Protein AF-A0A6S6T2W6-F1 (afdb_monomer)

Foldseek 3Di:
DDPVVVVVVVVVVVLVVQQVVQCVPDVGSVHHDPVVQLVVLVVVVQDDPRSVVVSVVVVLPPDVVVVVVVPD

Structure (mmCIF, N/CA/C/O backbone):
data_AF-A0A6S6T2W6-F1
#
_entry.id   AF-A0A6S6T2W6-F1
#
loop_
_atom_site.group_PDB
_atom_site.id
_atom_site.type_symbol
_atom_site.label_atom_id
_atom_site.label_alt_id
_atom_site.label_comp_id
_atom_site.label_asym_id
_atom_site.label_entity_id
_atom_site.label_seq_id
_atom_site.pdbx_PDB_ins_code
_atom_site.Cartn_x
_atom_site.Cartn_y
_atom_site.Cartn_z
_atom_site.occupancy
_atom_site.B_iso_or_equiv
_atom_site.auth_seq_id
_atom_site.auth_comp_id
_atom_site.auth_asym_id
_atom_site.auth_atom_id
_atom_site.pdbx_PDB_model_num
ATOM 1 N N . MET A 1 1 ? 14.885 -15.659 -31.047 1.00 57.53 1 MET A N 1
ATOM 2 C CA . MET A 1 1 ? 14.692 -15.378 -29.606 1.00 57.53 1 MET A CA 1
ATOM 3 C C . MET A 1 1 ? 13.214 -15.592 -29.299 1.00 57.53 1 MET A C 1
ATOM 5 O O . MET A 1 1 ? 12.398 -14.984 -29.975 1.00 57.53 1 MET A O 1
ATOM 9 N N . GLY A 1 2 ? 12.862 -16.536 -28.419 1.00 75.19 2 GLY A N 1
ATOM 10 C CA . GLY A 1 2 ? 11.470 -16.976 -28.217 1.00 75.19 2 GLY A CA 1
ATOM 11 C C . GLY A 1 2 ? 10.615 -16.011 -27.384 1.00 75.19 2 GLY A C 1
ATOM 12 O O . GLY A 1 2 ? 11.154 -15.220 -26.606 1.00 75.19 2 GLY A O 1
ATOM 13 N N . LEU A 1 3 ? 9.286 -16.111 -27.526 1.00 72.38 3 LEU A N 1
ATOM 14 C CA . LEU A 1 3 ? 8.284 -15.298 -26.814 1.00 72.38 3 LEU A CA 1
ATOM 15 C C . LEU A 1 3 ? 8.495 -15.272 -25.287 1.00 72.38 3 LEU A C 1
ATOM 17 O O . LEU A 1 3 ? 8.335 -14.227 -24.661 1.00 72.38 3 LEU A O 1
ATOM 21 N N . ASP A 1 4 ? 8.940 -16.378 -24.694 1.00 80.69 4 ASP A N 1
ATOM 22 C CA . ASP A 1 4 ? 9.171 -16.478 -23.246 1.00 80.69 4 ASP A CA 1
ATOM 23 C C . ASP A 1 4 ? 10.304 -15.571 -22.752 1.00 80.69 4 ASP A C 1
ATOM 25 O O . ASP A 1 4 ? 10.209 -14.951 -21.689 1.00 80.69 4 ASP A O 1
ATOM 29 N N . SER A 1 5 ? 11.365 -15.430 -23.551 1.00 83.44 5 SER A N 1
ATOM 30 C CA . SER A 1 5 ? 12.485 -14.533 -23.245 1.00 83.44 5 SER A CA 1
ATOM 31 C C . SER A 1 5 ? 12.034 -13.069 -23.261 1.00 83.44 5 SER A C 1
ATOM 33 O O . SER A 1 5 ? 12.404 -12.280 -22.385 1.00 83.44 5 SER A O 1
ATOM 35 N N . TYR A 1 6 ? 11.159 -12.726 -24.209 1.00 85.44 6 TYR A N 1
ATOM 36 C CA . TYR A 1 6 ? 10.559 -11.401 -24.319 1.00 85.44 6 TYR A CA 1
ATOM 37 C C . TYR A 1 6 ? 9.634 -11.086 -23.131 1.00 85.44 6 TYR A C 1
ATOM 39 O O . TYR A 1 6 ? 9.760 -10.029 -22.510 1.00 85.44 6 TYR A O 1
ATOM 47 N N . LEU A 1 7 ? 8.768 -12.022 -22.734 1.00 83.56 7 LEU A N 1
ATOM 48 C CA . LEU A 1 7 ? 7.878 -11.853 -21.580 1.00 83.56 7 LEU A CA 1
ATOM 49 C C . LEU A 1 7 ? 8.649 -11.706 -20.259 1.00 83.56 7 LEU A C 1
ATOM 51 O O . LEU A 1 7 ? 8.297 -10.868 -19.424 1.00 83.56 7 LEU A O 1
ATOM 55 N N . LEU A 1 8 ? 9.722 -12.478 -20.068 1.00 83.94 8 LEU A N 1
ATOM 56 C CA . LEU A 1 8 ? 10.579 -12.368 -18.885 1.00 83.94 8 LEU A CA 1
ATOM 57 C C . LEU A 1 8 ? 11.270 -10.997 -18.808 1.00 83.94 8 LEU A C 1
ATOM 59 O O . LEU A 1 8 ? 11.321 -10.387 -17.737 1.00 83.94 8 LEU A O 1
ATOM 63 N N . SER A 1 9 ? 11.771 -10.503 -19.941 1.00 89.62 9 SER A N 1
ATOM 64 C CA . SER A 1 9 ? 12.339 -9.157 -20.088 1.00 89.62 9 SER A CA 1
ATOM 65 C C . SER A 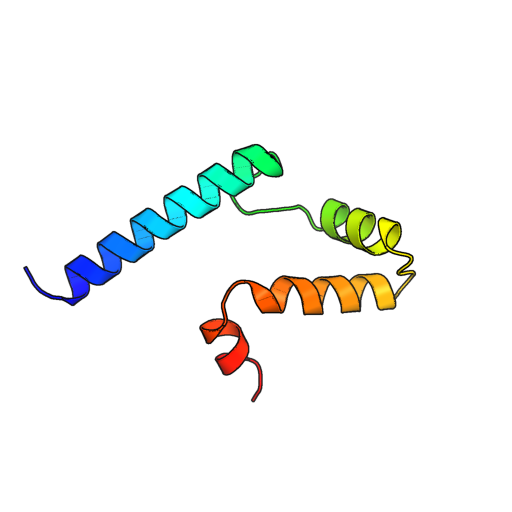1 9 ? 11.332 -8.069 -19.682 1.00 89.62 9 SER A C 1
ATOM 67 O O . SER A 1 9 ? 11.625 -7.234 -18.819 1.00 89.62 9 SER A O 1
ATOM 69 N N . MET A 1 10 ? 10.107 -8.140 -20.210 1.00 87.94 10 MET A N 1
ATOM 70 C CA . MET A 1 10 ? 9.034 -7.188 -19.910 1.00 87.94 10 MET A CA 1
ATOM 71 C C . MET A 1 10 ? 8.679 -7.165 -18.417 1.00 87.94 10 MET A C 1
ATOM 73 O O . MET A 1 10 ? 8.578 -6.094 -17.815 1.00 87.94 10 MET A O 1
ATOM 77 N N . ARG A 1 11 ? 8.570 -8.338 -17.776 1.00 87.38 11 ARG A N 1
ATOM 78 C CA . ARG A 1 11 ? 8.306 -8.4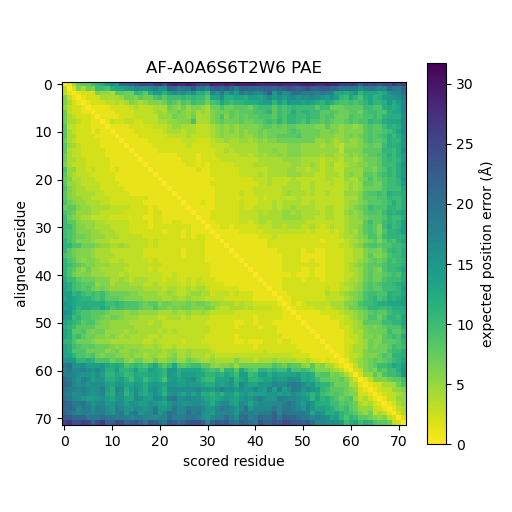38 -16.328 1.00 87.38 11 ARG A CA 1
ATOM 79 C C . ARG A 1 11 ? 9.435 -7.842 -15.486 1.00 87.38 11 ARG A C 1
ATOM 81 O O . ARG A 1 11 ? 9.160 -7.147 -14.508 1.00 87.38 11 ARG A O 1
ATOM 88 N N . LYS A 1 12 ? 10.700 -8.069 -15.863 1.00 88.88 12 LYS A N 1
ATOM 89 C CA . LYS A 1 12 ? 11.861 -7.469 -15.180 1.00 88.88 12 LYS A CA 1
ATOM 90 C C . LYS A 1 12 ? 11.822 -5.944 -15.261 1.00 88.88 12 LYS A C 1
ATOM 92 O O . LYS A 1 12 ? 11.973 -5.276 -14.240 1.00 88.88 12 LYS A O 1
ATOM 97 N N . MET A 1 13 ? 11.546 -5.395 -16.444 1.00 92.06 13 MET A N 1
ATOM 98 C CA . MET A 1 13 ? 11.397 -3.950 -16.638 1.00 92.06 13 MET A CA 1
ATOM 99 C C . MET A 1 13 ? 10.264 -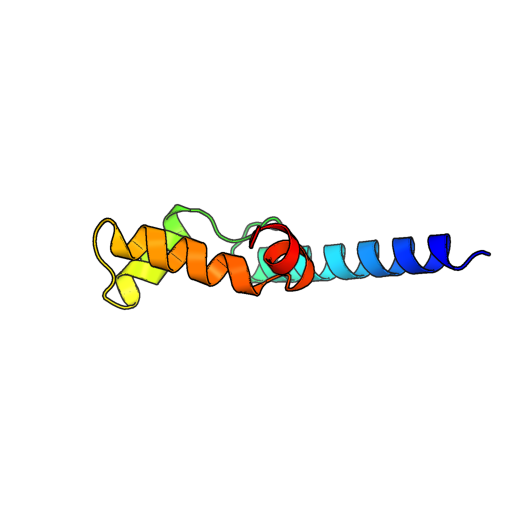3.381 -15.779 1.00 92.06 13 MET A C 1
ATOM 101 O O . MET A 1 13 ? 10.459 -2.388 -15.078 1.00 92.06 13 MET A O 1
ATOM 105 N N . GLN A 1 14 ? 9.105 -4.042 -15.759 1.00 88.62 14 GLN A N 1
ATOM 106 C CA . GLN A 1 14 ? 7.967 -3.628 -14.939 1.00 88.62 14 GLN A CA 1
ATOM 107 C C . GLN A 1 14 ? 8.296 -3.645 -13.436 1.00 88.62 14 GLN A C 1
ATOM 109 O O . GLN A 1 14 ? 7.962 -2.696 -12.723 1.00 88.62 14 GLN A O 1
ATOM 114 N N . ASN A 1 15 ? 9.007 -4.672 -12.956 1.00 88.94 15 ASN A N 1
ATOM 115 C CA . ASN A 1 15 ? 9.461 -4.752 -11.567 1.00 88.94 15 ASN A CA 1
ATOM 116 C C . ASN A 1 15 ? 10.416 -3.601 -11.209 1.00 88.94 15 ASN A C 1
ATOM 118 O O . ASN A 1 15 ? 10.239 -2.958 -10.175 1.00 88.94 15 ASN A O 1
ATOM 122 N N . ILE A 1 16 ? 11.370 -3.275 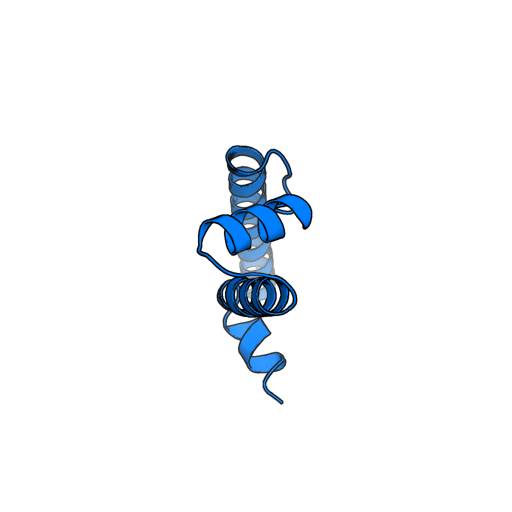-12.086 1.00 94.38 16 ILE A N 1
ATOM 123 C CA . ILE A 1 16 ? 12.289 -2.146 -11.881 1.00 94.38 16 ILE A CA 1
ATOM 124 C C . ILE A 1 16 ? 11.512 -0.831 -11.743 1.00 94.38 16 ILE A C 1
ATOM 126 O O . ILE A 1 16 ? 11.788 -0.049 -10.831 1.00 94.38 16 ILE A O 1
ATOM 130 N N . GLN A 1 17 ? 10.520 -0.590 -12.607 1.00 92.38 17 GLN A N 1
ATOM 131 C CA . GLN A 1 17 ? 9.698 0.623 -12.523 1.00 92.38 17 GLN A CA 1
ATOM 132 C C . GLN A 1 17 ? 8.883 0.676 -11.226 1.00 92.38 17 GLN A C 1
ATOM 134 O O . GLN A 1 17 ? 8.822 1.720 -10.570 1.00 92.38 17 GLN A O 1
ATOM 139 N N . TYR A 1 18 ? 8.309 -0.455 -10.808 1.00 89.38 18 TYR A N 1
ATOM 140 C CA . TYR A 1 18 ? 7.589 -0.563 -9.541 1.00 89.38 18 TYR A CA 1
ATOM 141 C C . TYR A 1 18 ? 8.487 -0.230 -8.341 1.00 89.38 18 TYR A C 1
ATOM 143 O O . TYR A 1 18 ? 8.110 0.596 -7.505 1.00 89.38 18 TYR A O 1
ATOM 151 N N . ARG A 1 19 ? 9.701 -0.794 -8.301 1.00 93.56 19 ARG A N 1
ATOM 152 C CA . ARG A 1 19 ? 10.673 -0.562 -7.223 1.00 93.56 19 ARG A CA 1
ATOM 153 C C . ARG A 1 19 ? 11.148 0.887 -7.169 1.00 93.56 19 ARG A C 1
ATOM 155 O O . ARG A 1 19 ? 11.153 1.484 -6.096 1.00 93.56 19 ARG A O 1
ATOM 162 N N . LYS A 1 20 ? 11.455 1.502 -8.318 1.00 96.50 20 LYS A N 1
ATOM 163 C CA . LYS A 1 20 ? 11.810 2.934 -8.398 1.00 96.50 20 LYS A CA 1
ATOM 164 C C . LYS A 1 20 ? 10.692 3.830 -7.863 1.00 96.50 20 LYS A C 1
ATOM 166 O O . LYS A 1 20 ? 10.941 4.739 -7.071 1.00 96.50 20 LYS A O 1
ATOM 171 N N . ARG A 1 21 ? 9.445 3.557 -8.261 1.00 94.00 21 ARG A N 1
ATOM 172 C CA . ARG A 1 21 ? 8.265 4.285 -7.774 1.00 94.00 21 ARG A CA 1
ATOM 173 C C . ARG A 1 21 ? 8.098 4.136 -6.261 1.00 94.00 21 ARG A C 1
ATOM 175 O O . ARG A 1 21 ? 7.827 5.125 -5.582 1.00 94.00 21 ARG A O 1
ATOM 182 N N . ASN A 1 22 ? 8.248 2.921 -5.739 1.00 93.94 22 ASN A N 1
ATOM 183 C CA . ASN A 1 22 ? 8.129 2.652 -4.311 1.00 93.94 22 ASN A CA 1
ATOM 184 C C . ASN A 1 22 ? 9.228 3.347 -3.506 1.00 93.94 22 ASN A C 1
ATOM 186 O O . ASN A 1 22 ? 8.904 4.018 -2.531 1.00 93.94 22 ASN A O 1
ATOM 190 N N . GLN A 1 23 ? 10.482 3.299 -3.967 1.00 96.69 23 GLN A N 1
ATOM 191 C CA . GLN A 1 23 ? 11.583 4.034 -3.345 1.00 96.69 23 GLN A CA 1
ATOM 192 C C . GLN A 1 23 ? 11.271 5.531 -3.264 1.00 96.69 23 GLN A C 1
ATOM 194 O O . GLN A 1 23 ? 11.373 6.127 -2.197 1.00 96.69 23 GLN A O 1
ATOM 199 N N . LYS A 1 24 ? 10.825 6.138 -4.372 1.00 96.75 24 LYS A N 1
ATOM 200 C CA . LYS A 1 24 ? 10.490 7.569 -4.419 1.00 96.75 24 LYS A CA 1
ATOM 201 C C . LYS A 1 24 ? 9.334 7.942 -3.485 1.00 96.75 24 LYS A C 1
ATOM 203 O O . LYS A 1 24 ? 9.344 9.019 -2.903 1.00 96.75 24 LYS A O 1
ATOM 208 N N . LYS A 1 25 ? 8.311 7.089 -3.380 1.00 94.44 25 LYS A N 1
ATOM 209 C CA . LYS A 1 25 ? 7.072 7.399 -2.649 1.00 94.44 25 LYS A CA 1
ATOM 210 C C . LYS A 1 25 ? 7.119 7.027 -1.167 1.00 94.44 25 LYS A C 1
ATOM 212 O O . LYS A 1 25 ? 6.497 7.703 -0.355 1.00 94.44 25 LYS A O 1
ATOM 217 N N . TYR A 1 26 ? 7.781 5.924 -0.840 1.00 93.44 26 TYR A N 1
ATOM 218 C CA . TYR A 1 26 ? 7.751 5.300 0.483 1.00 93.44 26 TYR A CA 1
ATOM 219 C C . TYR A 1 26 ? 9.132 5.218 1.141 1.00 93.44 26 TYR A C 1
ATOM 221 O O . TYR A 1 26 ? 9.210 4.825 2.299 1.00 93.44 26 TYR A O 1
ATOM 229 N N . GLY A 1 27 ? 10.214 5.543 0.422 1.00 95.19 27 GLY A N 1
ATOM 230 C CA . GLY A 1 27 ? 11.588 5.368 0.905 1.00 95.19 27 GLY A CA 1
ATOM 231 C C . GLY A 1 27 ? 12.060 3.911 0.945 1.00 95.19 27 GLY A C 1
ATOM 232 O O . GLY A 1 27 ? 13.167 3.653 1.404 1.00 95.19 27 GLY A O 1
ATOM 233 N N .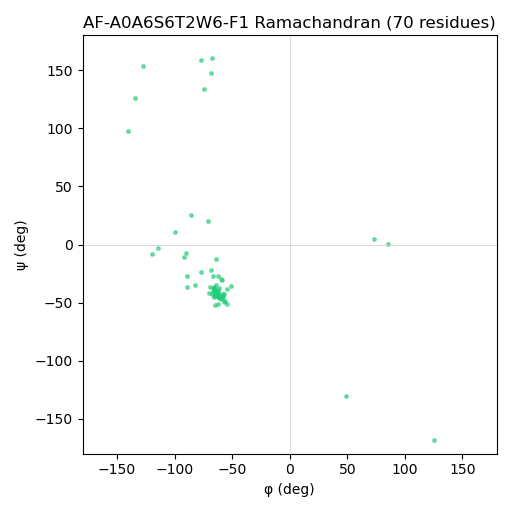 ASN A 1 28 ? 11.239 2.971 0.467 1.00 93.50 28 ASN A N 1
ATOM 234 C CA . ASN A 1 28 ? 11.505 1.535 0.464 1.00 93.50 28 ASN A CA 1
ATOM 235 C C . ASN A 1 28 ? 11.139 0.965 -0.920 1.00 93.5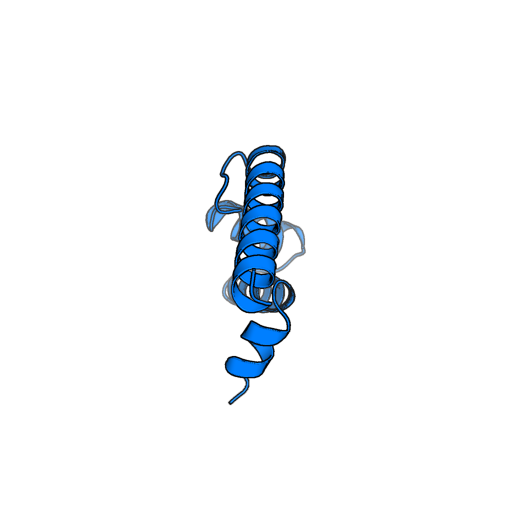0 28 ASN A C 1
ATOM 237 O O . ASN A 1 28 ? 10.004 1.177 -1.363 1.00 93.50 28 ASN A O 1
ATOM 241 N N . PRO A 1 29 ? 12.049 0.257 -1.621 1.00 93.38 29 PRO A N 1
ATOM 242 C CA . PRO A 1 29 ? 11.793 -0.236 -2.975 1.00 93.38 29 PRO A CA 1
ATOM 243 C C . PRO A 1 29 ? 10.724 -1.337 -3.013 1.00 93.38 29 PRO A C 1
ATOM 245 O O . PRO A 1 29 ? 10.065 -1.525 -4.037 1.00 93.38 29 PRO A O 1
ATOM 248 N N . ASP A 1 30 ? 10.494 -2.020 -1.898 1.00 89.94 30 ASP A N 1
ATOM 249 C CA . ASP A 1 30 ? 9.564 -3.144 -1.813 1.00 89.94 30 ASP A CA 1
ATOM 250 C C . ASP A 1 30 ? 8.142 -2.691 -1.445 1.00 89.94 30 ASP A C 1
ATOM 252 O O . ASP A 1 30 ? 7.190 -3.458 -1.572 1.00 89.94 30 ASP A O 1
ATOM 256 N N . GLY A 1 31 ? 7.962 -1.408 -1.103 1.00 90.50 31 GLY A N 1
ATOM 257 C CA . GLY A 1 31 ? 6.653 -0.791 -0.888 1.00 90.50 31 GLY A CA 1
ATOM 258 C C . GLY A 1 31 ? 6.504 -0.107 0.473 1.00 90.50 31 GLY A C 1
ATOM 259 O O . GLY A 1 31 ? 7.489 0.137 1.166 1.00 90.50 31 GLY A O 1
ATOM 260 N N . PRO A 1 32 ? 5.271 0.273 0.856 1.00 93.62 32 PRO A N 1
ATOM 261 C CA . PRO A 1 32 ? 5.016 0.893 2.151 1.00 93.62 32 PRO A CA 1
ATOM 262 C C . PRO A 1 32 ? 5.228 -0.095 3.304 1.00 93.62 32 PRO A C 1
ATOM 264 O O . PRO A 1 32 ? 4.908 -1.275 3.187 1.00 93.62 32 PRO A O 1
ATOM 267 N N . SER A 1 33 ? 5.676 0.404 4.456 1.00 94.00 33 SER A N 1
ATOM 268 C CA . SER A 1 33 ? 5.694 -0.386 5.690 1.00 94.00 33 SER A CA 1
ATOM 269 C C . SER A 1 33 ? 4.277 -0.683 6.193 1.00 94.00 33 SER A C 1
ATOM 271 O O . SER A 1 33 ? 3.320 0.044 5.906 1.00 94.00 33 SER A O 1
ATOM 273 N N . PHE A 1 34 ? 4.145 -1.702 7.043 1.00 93.31 34 PHE A N 1
ATOM 274 C CA . PHE A 1 34 ? 2.886 -1.977 7.736 1.00 93.31 34 PHE A CA 1
ATOM 275 C C . PHE A 1 34 ? 2.399 -0.775 8.560 1.00 93.31 34 PHE A C 1
ATOM 277 O O . PHE A 1 34 ? 1.232 -0.396 8.488 1.00 93.31 34 PHE A O 1
ATOM 284 N N . SER A 1 35 ? 3.307 -0.101 9.271 1.00 94.31 35 SER A N 1
ATOM 285 C CA . SER A 1 35 ? 2.984 1.095 10.055 1.00 94.31 35 SER A CA 1
ATOM 286 C C . SER A 1 35 ? 2.449 2.247 9.196 1.00 94.31 35 SER A C 1
ATOM 288 O O . SER A 1 35 ? 1.516 2.937 9.609 1.00 94.31 35 SER A O 1
ATOM 290 N N . TYR A 1 36 ? 2.976 2.436 7.981 1.00 94.56 36 TYR A N 1
ATOM 291 C CA . TYR A 1 36 ? 2.438 3.402 7.022 1.00 94.56 36 TYR A CA 1
ATOM 292 C C . TYR A 1 36 ? 1.008 3.038 6.611 1.00 94.56 36 TYR A C 1
ATOM 294 O O . TYR A 1 36 ? 0.134 3.904 6.557 1.00 94.56 36 TYR A O 1
ATOM 302 N N . LEU A 1 37 ? 0.759 1.757 6.333 1.00 93.81 37 LEU A N 1
ATOM 303 C CA . LEU A 1 37 ? -0.554 1.263 5.927 1.00 93.81 37 LEU A CA 1
ATOM 304 C C . LEU A 1 37 ? -1.599 1.448 7.035 1.00 93.81 37 LEU A C 1
ATOM 306 O O . LEU A 1 37 ? -2.697 1.924 6.745 1.00 93.81 37 LEU A O 1
ATOM 310 N N . VAL A 1 38 ? -1.239 1.178 8.294 1.00 94.81 38 VAL A N 1
ATOM 311 C CA . VAL A 1 38 ? -2.099 1.428 9.463 1.00 94.81 38 VAL A CA 1
ATOM 312 C C . VAL A 1 38 ? -2.412 2.916 9.603 1.00 94.81 38 VAL A C 1
ATOM 314 O O . VAL A 1 38 ? -3.585 3.282 9.6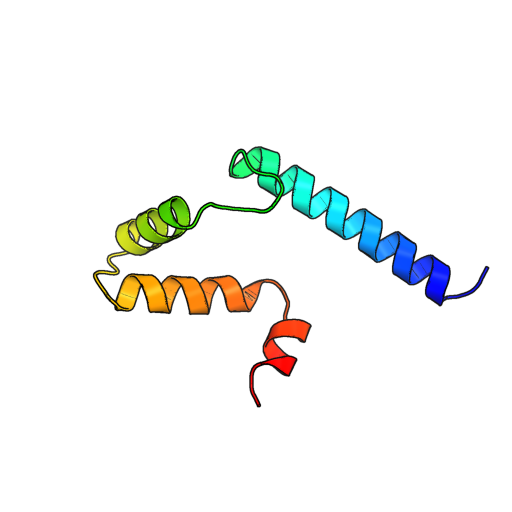42 1.00 94.81 38 VAL A O 1
ATOM 317 N N . LYS A 1 39 ? -1.395 3.790 9.578 1.00 95.25 39 LYS A N 1
ATOM 318 C CA . LYS A 1 39 ? -1.597 5.250 9.657 1.00 95.25 39 LYS A CA 1
ATOM 319 C C . LYS A 1 39 ? -2.494 5.768 8.532 1.00 95.25 39 LYS A C 1
ATOM 321 O O . LYS A 1 39 ? -3.397 6.562 8.775 1.00 95.25 39 LYS A O 1
ATOM 326 N N . LYS A 1 40 ? -2.295 5.282 7.303 1.00 94.38 40 LYS A N 1
ATOM 327 C CA . LYS A 1 40 ? -3.127 5.623 6.139 1.00 94.38 40 LYS A CA 1
ATOM 328 C C . LYS A 1 40 ? -4.566 5.114 6.271 1.00 94.38 40 LYS A C 1
ATOM 330 O O . LYS A 1 40 ? -5.486 5.763 5.783 1.00 94.38 40 LYS A O 1
ATOM 335 N N . ALA A 1 41 ? -4.784 3.939 6.859 1.00 95.69 41 ALA A N 1
ATOM 336 C CA . ALA A 1 41 ? -6.131 3.423 7.092 1.00 95.69 41 ALA A CA 1
ATOM 337 C C . ALA A 1 41 ? -6.853 4.243 8.173 1.00 95.69 41 ALA A C 1
ATOM 339 O O . ALA A 1 41 ? -8.017 4.604 7.991 1.00 95.69 41 ALA A O 1
ATOM 340 N N . GLN A 1 42 ? -6.135 4.601 9.241 1.00 95.38 42 GLN A N 1
ATOM 341 C CA . GLN A 1 42 ? -6.624 5.443 10.333 1.00 95.38 42 GLN A CA 1
ATOM 342 C C . GLN A 1 42 ? -6.923 6.876 9.892 1.00 95.38 42 GLN A C 1
ATOM 344 O O . GLN A 1 42 ? -7.950 7.424 10.284 1.00 95.38 42 GLN A O 1
ATOM 349 N N . SER A 1 43 ? -6.119 7.459 8.994 1.00 95.50 43 SER A N 1
ATOM 350 C CA . SER A 1 43 ? -6.396 8.787 8.421 1.00 95.50 43 SER A CA 1
ATOM 351 C C . SER A 1 43 ? -7.682 8.832 7.586 1.00 95.50 43 SER A C 1
ATOM 353 O O . SER A 1 43 ? -8.145 9.910 7.232 1.00 95.50 43 SER A O 1
ATOM 355 N N . LYS A 1 44 ? -8.256 7.671 7.245 1.00 93.50 44 LYS A N 1
ATOM 356 C CA . LYS A 1 44 ? -9.555 7.528 6.571 1.00 93.50 44 LYS A CA 1
ATOM 357 C C . LYS A 1 44 ? -10.701 7.191 7.531 1.00 93.50 44 LYS A C 1
ATOM 359 O O . LYS A 1 44 ? -11.769 6.797 7.079 1.00 93.50 44 LYS A O 1
ATOM 364 N N . GLY A 1 45 ? -10.470 7.275 8.840 1.00 95.69 45 GLY A N 1
ATOM 365 C CA . GLY A 1 45 ? -11.471 6.980 9.865 1.00 95.69 45 GLY A CA 1
ATOM 366 C C . GLY A 1 45 ? -11.585 5.504 10.258 1.00 95.69 45 GLY A C 1
ATOM 367 O O . GLY A 1 45 ? -12.374 5.188 11.146 1.00 95.69 45 GLY A O 1
ATOM 368 N N . ASN A 1 46 ? -10.795 4.595 9.670 1.00 95.50 46 ASN A N 1
ATOM 369 C CA . ASN A 1 46 ? -10.821 3.187 10.076 1.00 95.50 46 ASN A CA 1
ATOM 370 C C . ASN A 1 46 ? -10.114 3.001 11.424 1.00 95.50 46 ASN A C 1
ATOM 372 O O . ASN A 1 46 ? -9.004 3.490 11.624 1.00 95.50 46 ASN A O 1
ATOM 376 N N . LYS A 1 47 ? -10.730 2.255 12.341 1.00 93.06 47 LYS A N 1
ATOM 377 C CA . LYS A 1 47 ? -10.197 1.990 13.686 1.00 93.06 47 LYS A CA 1
ATOM 378 C C . LYS A 1 47 ? -10.169 0.489 13.967 1.00 93.06 47 LYS A C 1
ATOM 380 O O . LYS A 1 47 ? -10.964 -0.248 13.386 1.00 93.06 47 LYS A O 1
ATOM 385 N N . GLY A 1 48 ? -9.264 0.065 14.853 1.00 91.50 48 GLY A N 1
ATOM 386 C CA . GLY A 1 48 ? -9.115 -1.338 15.258 1.00 91.50 48 GLY A CA 1
ATOM 387 C C . GLY A 1 48 ? -9.053 -2.285 14.057 1.00 91.50 48 GLY A C 1
ATOM 388 O O . GLY A 1 48 ? -8.357 -2.012 13.077 1.00 91.50 48 GLY A O 1
ATOM 389 N N . ASP A 1 49 ? -9.857 -3.342 14.098 1.00 94.62 49 ASP A N 1
ATOM 390 C CA . ASP A 1 49 ? -9.920 -4.386 13.068 1.00 94.62 49 ASP A CA 1
ATOM 391 C C . ASP A 1 49 ? -10.271 -3.869 11.672 1.00 94.62 49 ASP A C 1
ATOM 393 O O . ASP A 1 49 ? -9.798 -4.395 10.660 1.00 94.62 49 ASP A O 1
ATOM 397 N N . ASN A 1 50 ? -11.060 -2.796 11.593 1.00 93.06 50 ASN A N 1
ATOM 398 C CA . ASN A 1 50 ? -11.437 -2.210 10.311 1.00 93.06 50 ASN A CA 1
ATOM 399 C C . ASN A 1 50 ? -10.2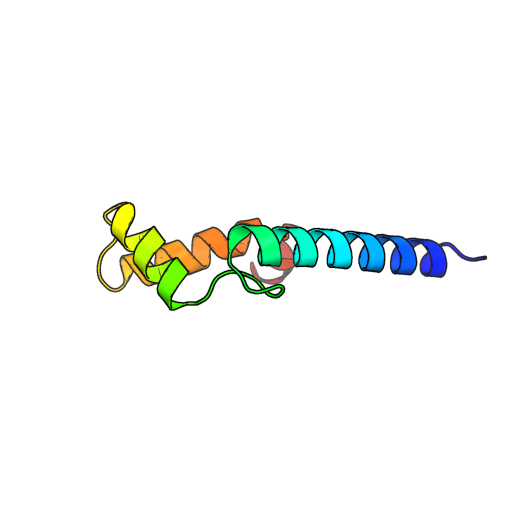29 -1.597 9.593 1.00 93.06 50 ASN A C 1
ATOM 401 O O . ASN A 1 50 ? -10.201 -1.575 8.363 1.00 93.06 50 ASN A O 1
ATOM 405 N N . ALA A 1 51 ? -9.199 -1.153 10.325 1.00 95.12 51 ALA A N 1
ATOM 406 C CA . ALA A 1 51 ? -7.958 -0.694 9.709 1.00 95.12 51 ALA A CA 1
ATOM 407 C C . ALA A 1 51 ? -7.229 -1.851 9.007 1.00 95.12 51 ALA A C 1
ATOM 409 O O . ALA A 1 51 ? -6.813 -1.694 7.861 1.00 95.12 51 ALA A O 1
ATOM 410 N N . PHE A 1 52 ? -7.140 -3.029 9.634 1.00 92.94 52 PHE A N 1
ATOM 411 C CA . PHE A 1 52 ? -6.503 -4.204 9.029 1.00 92.94 52 PHE A CA 1
ATOM 412 C C . PHE A 1 52 ? -7.295 -4.733 7.826 1.00 92.94 52 PHE A C 1
ATOM 414 O O . PHE A 1 52 ? -6.708 -4.983 6.772 1.00 92.94 52 PHE A O 1
ATOM 421 N N . LYS A 1 53 ? -8.632 -4.794 7.925 1.00 91.94 53 LYS A N 1
ATOM 422 C CA . LYS A 1 53 ? -9.511 -5.147 6.793 1.00 91.94 53 LYS A CA 1
ATOM 423 C C . LYS A 1 53 ? -9.324 -4.197 5.606 1.00 91.94 53 LYS A C 1
ATOM 425 O O . LYS A 1 53 ? -9.168 -4.651 4.473 1.00 91.94 53 LYS A O 1
ATOM 430 N N . ALA A 1 54 ? -9.261 -2.888 5.859 1.00 91.62 54 ALA A N 1
ATOM 431 C CA . ALA A 1 54 ? -9.035 -1.888 4.816 1.00 91.62 54 ALA A CA 1
ATOM 432 C C . ALA A 1 54 ? -7.657 -2.035 4.142 1.00 91.62 54 ALA A C 1
ATOM 434 O O . ALA A 1 54 ? -7.529 -1.797 2.939 1.00 91.62 54 ALA A O 1
ATOM 435 N N . ILE A 1 55 ? -6.627 -2.443 4.891 1.00 91.25 55 ILE A N 1
ATOM 436 C CA . ILE A 1 55 ? -5.297 -2.723 4.337 1.00 91.25 55 ILE A CA 1
ATOM 437 C C . ILE A 1 55 ? -5.368 -3.910 3.376 1.00 91.25 55 ILE A C 1
ATOM 439 O O . ILE A 1 55 ? -4.962 -3.756 2.223 1.00 91.25 55 ILE A O 1
ATOM 443 N N . ILE A 1 56 ? -5.945 -5.037 3.808 1.00 88.25 56 ILE A N 1
ATOM 444 C CA . ILE A 1 56 ? -6.112 -6.250 2.988 1.00 88.25 56 ILE A CA 1
ATOM 445 C C . ILE A 1 56 ? -6.847 -5.916 1.683 1.00 88.25 56 ILE A C 1
ATOM 447 O O . ILE A 1 56 ? -6.322 -6.173 0.599 1.00 88.25 56 ILE A O 1
ATOM 451 N N . GLN A 1 57 ? -7.992 -5.231 1.777 1.00 85.81 57 GLN A N 1
ATOM 452 C CA . GLN A 1 57 ? -8.785 -4.810 0.613 1.00 85.81 57 GLN A CA 1
ATOM 453 C C . GLN A 1 57 ? -8.058 -3.839 -0.329 1.00 85.81 57 GLN A C 1
ATOM 455 O O . GLN A 1 57 ? -8.413 -3.715 -1.502 1.00 85.81 57 GLN A O 1
ATOM 460 N N . SER A 1 58 ? -7.104 -3.060 0.182 1.00 83.69 58 SER A N 1
ATOM 461 C CA . SER A 1 58 ? -6.326 -2.133 -0.642 1.00 83.69 58 SER A CA 1
ATOM 462 C C . SER A 1 58 ? -5.170 -2.832 -1.355 1.00 83.69 58 SER A C 1
ATOM 464 O O . SER A 1 58 ? -4.855 -2.483 -2.493 1.00 83.69 58 SER A O 1
ATOM 466 N N . SER A 1 59 ? -4.568 -3.833 -0.709 1.00 80.69 59 SER A N 1
ATOM 467 C CA . SER A 1 59 ? -3.473 -4.627 -1.265 1.00 80.69 59 SER A CA 1
ATOM 468 C C . SER A 1 59 ? -3.962 -5.520 -2.404 1.00 80.69 59 SER A C 1
ATOM 470 O O . SER A 1 59 ? -3.287 -5.612 -3.434 1.00 80.69 59 SER A O 1
ATOM 472 N N . SER A 1 60 ? -5.183 -6.051 -2.284 1.00 71.00 60 SER A N 1
ATOM 473 C CA . SER A 1 60 ? -5.867 -6.861 -3.298 1.00 71.00 60 SER A CA 1
ATOM 474 C C . SER A 1 60 ? -6.335 -6.077 -4.533 1.00 71.00 60 SER A C 1
ATOM 476 O O . SER A 1 60 ? -7.219 -6.512 -5.252 1.00 71.00 60 SER A O 1
ATOM 478 N N . ARG A 1 61 ? -5.792 -4.892 -4.829 1.00 68.06 61 ARG A N 1
ATOM 479 C CA . ARG A 1 61 ? -6.093 -4.140 -6.071 1.00 68.06 61 ARG A CA 1
ATOM 480 C C . ARG A 1 61 ? -4.889 -4.011 -6.995 1.00 68.06 61 ARG A C 1
ATOM 482 O O . ARG A 1 61 ? -4.993 -3.432 -8.070 1.00 68.06 61 ARG A O 1
ATOM 489 N N . THR A 1 62 ? -3.735 -4.509 -6.560 1.00 64.31 62 THR A N 1
ATOM 490 C CA . THR A 1 62 ? -2.451 -4.223 -7.215 1.00 64.31 62 THR A CA 1
ATOM 491 C C . THR A 1 62 ? -2.125 -5.224 -8.321 1.00 64.31 62 THR A C 1
ATOM 493 O O . THR A 1 62 ? -1.419 -4.874 -9.262 1.00 64.31 62 TH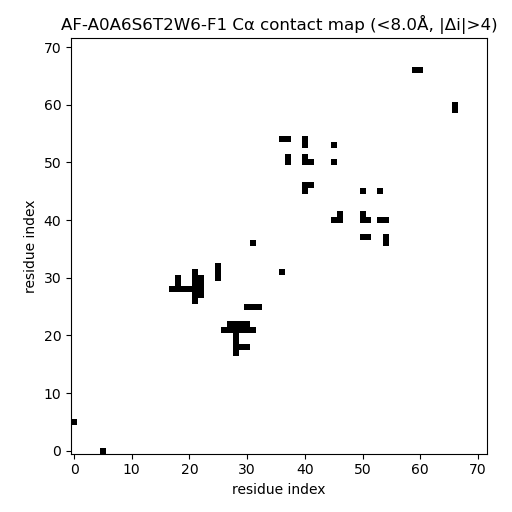R A O 1
ATOM 496 N N . ASN A 1 63 ? -2.642 -6.453 -8.237 1.00 65.06 63 ASN A N 1
ATOM 497 C CA . ASN A 1 63 ? -2.441 -7.477 -9.254 1.00 65.06 63 ASN A CA 1
ATOM 498 C C . ASN A 1 63 ? -3.745 -8.269 -9.470 1.00 65.06 63 ASN A C 1
ATOM 500 O O . ASN A 1 63 ? -4.016 -9.199 -8.710 1.00 65.06 63 ASN A O 1
ATOM 504 N N . PRO A 1 64 ? -4.532 -7.926 -10.506 1.00 58.66 64 PRO A N 1
ATOM 505 C CA . PRO A 1 64 ? -5.797 -8.594 -10.812 1.00 58.66 64 PRO A CA 1
ATOM 506 C C . PRO A 1 64 ? -5.658 -10.112 -10.960 1.00 58.66 64 PRO A C 1
ATOM 508 O O . PRO A 1 64 ? -6.504 -10.846 -10.462 1.00 58.66 64 PRO A O 1
ATOM 511 N N . MET A 1 65 ? -4.563 -10.582 -11.570 1.00 58.75 65 MET A N 1
ATOM 512 C CA . MET A 1 65 ? -4.296 -12.015 -11.721 1.00 58.75 65 MET A CA 1
ATOM 513 C C . MET A 1 65 ? -4.047 -12.714 -10.384 1.00 58.75 65 MET A C 1
ATOM 515 O O . MET A 1 65 ? -4.516 -13.827 -10.178 1.00 58.75 65 MET A O 1
ATOM 519 N N . TYR A 1 66 ? -3.316 -12.067 -9.474 1.00 60.41 66 TYR A N 1
ATOM 520 C CA . TYR A 1 66 ? -3.081 -12.615 -8.136 1.00 60.41 66 TYR A CA 1
ATOM 521 C C . TYR A 1 66 ? -4.384 -12.677 -7.331 1.00 60.41 66 TYR A C 1
ATOM 523 O O . TYR A 1 66 ? -4.658 -13.673 -6.675 1.00 60.41 66 TYR A O 1
ATOM 531 N N . ASN A 1 67 ? -5.229 -11.649 -7.439 1.00 57.25 67 ASN A N 1
ATOM 532 C CA . ASN A 1 67 ? -6.524 -11.627 -6.760 1.00 57.25 67 ASN A CA 1
ATOM 533 C C . ASN A 1 67 ? -7.451 -12.743 -7.253 1.00 57.25 67 ASN A C 1
ATOM 535 O O . ASN A 1 67 ? -8.027 -13.447 -6.434 1.00 57.25 67 ASN A O 1
ATOM 539 N N . GLN A 1 68 ? -7.519 -12.961 -8.572 1.00 60.22 68 GLN A N 1
ATOM 540 C CA . GLN A 1 68 ? -8.289 -14.060 -9.168 1.00 60.22 68 GLN A CA 1
ATOM 541 C C . GLN A 1 68 ? -7.825 -15.442 -8.684 1.00 60.22 68 GLN A C 1
ATOM 543 O O . GLN A 1 68 ? -8.623 -16.370 -8.616 1.00 60.22 68 GLN A O 1
ATOM 548 N N . GLN A 1 69 ? -6.545 -15.604 -8.335 1.00 58.81 69 GLN A N 1
ATOM 549 C CA . GLN A 1 69 ? -6.041 -16.855 -7.761 1.00 58.81 69 GLN A CA 1
ATOM 550 C C . GLN A 1 69 ? -6.396 -17.035 -6.278 1.00 58.81 69 GLN A C 1
ATOM 552 O O . GLN A 1 69 ? -6.431 -18.173 -5.814 1.00 58.81 69 GLN A O 1
ATOM 557 N N . CYS A 1 70 ? -6.653 -15.949 -5.546 1.00 56.59 70 CYS A N 1
ATOM 558 C CA . CYS A 1 70 ? -6.970 -15.972 -4.116 1.00 56.59 70 CYS A CA 1
ATOM 559 C C . CYS A 1 70 ? -8.477 -16.045 -3.803 1.00 56.59 70 CYS A C 1
ATOM 561 O O . CYS A 1 70 ? -8.821 -16.273 -2.650 1.00 56.59 70 CYS A O 1
ATOM 563 N N . GLU A 1 71 ? -9.364 -15.861 -4.787 1.00 54.94 71 GLU A N 1
ATOM 564 C CA . GLU A 1 71 ? -10.834 -15.925 -4.641 1.00 54.94 71 GLU A CA 1
ATOM 565 C C . GLU A 1 71 ? -11.417 -17.354 -4.754 1.00 54.94 71 GLU A C 1
ATOM 567 O O . GLU A 1 71 ? -12.572 -17.522 -5.139 1.00 54.94 71 GLU A O 1
ATOM 572 N N . LYS A 1 72 ? -10.632 -18.393 -4.446 1.00 48.09 72 LYS A N 1
ATOM 573 C CA . LYS A 1 72 ? -11.116 -19.784 -4.443 1.00 48.09 72 LYS A CA 1
ATOM 574 C C . LYS A 1 72 ? -11.721 -20.192 -3.109 1.00 48.09 72 LYS A C 1
ATOM 576 O O . LYS A 1 72 ? -11.115 -19.850 -2.070 1.00 48.09 72 LYS A O 1
#

Mean predicted aligned error: 6.67 Å

pLDDT: mean 84.98, std 13.36, range [48.09, 96.75]

Solvent-accessible surface area (backbone atoms only — not comparable to full-atom values): 4171 Å² total; per-residue (Å²): 138,58,72,68,61,53,53,53,51,53,51,52,53,51,49,52,52,50,26,54,52,19,30,75,75,54,75,28,49,92,36,74,52,70,68,55,48,47,52,58,26,39,75,70,72,32,56,74,70,51,17,56,53,52,44,54,65,56,60,65,68,76,44,72,70,61,40,67,68,67,76,115

Organism: NCBI:txid298394

Radius of gyration: 15.84 Å; Cα contacts (8 Å, |Δi|>4): 37; chains: 1; bounding box: 26×29×45 Å

Secondary structure (DSSP, 8-state):
--HHHHHHHHHHHHHHHHHHHHHHHHS-TT---HHHHHHHHHTTT--THHHHHHHHHHHTTS-HHHHHHH--

Sequence (72 aa):
MGLDSYLLSMRKMQNIQYRKRNQKKYGNPDGPSFSYLVKKAQSKGNKGDNAFKAIIQSSSRTNPMYNQQCEK